Protein AF-A0A8H7FUW9-F1 (afdb_monomer)

Radius of gyration: 22.59 Å; Cα contacts (8 Å, |Δi|>4): 143; chains: 1; bounding box: 36×37×67 Å

Structure (mmCIF, N/CA/C/O backbone):
data_AF-A0A8H7FUW9-F1
#
_entry.id   AF-A0A8H7FUW9-F1
#
loop_
_atom_site.group_PDB
_atom_site.id
_atom_site.type_symbol
_atom_site.label_atom_id
_atom_site.label_alt_id
_atom_site.label_comp_id
_atom_site.label_asym_id
_atom_site.label_entity_id
_atom_site.label_seq_id
_atom_site.pdbx_PDB_ins_code
_atom_site.Cartn_x
_atom_site.Cartn_y
_atom_site.Cartn_z
_atom_site.occupancy
_atom_site.B_iso_or_equiv
_atom_site.auth_seq_id
_atom_site.auth_comp_id
_atom_site.auth_asym_id
_atom_site.auth_atom_id
_atom_site.pdbx_PDB_model_num
ATOM 1 N N . MET A 1 1 ? 0.014 -18.031 0.492 1.00 43.59 1 MET A N 1
ATOM 2 C CA . MET A 1 1 ? -0.164 -18.629 -0.855 1.00 43.59 1 MET A CA 1
ATOM 3 C C . MET A 1 1 ? 0.864 -18.004 -1.781 1.00 43.59 1 MET A C 1
ATOM 5 O O . MET A 1 1 ? 1.119 -16.823 -1.584 1.00 43.59 1 MET A O 1
ATOM 9 N N . PRO A 1 2 ? 1.478 -18.733 -2.728 1.00 44.38 2 PRO A N 1
ATOM 10 C CA . PRO A 1 2 ? 2.366 -18.089 -3.686 1.00 44.38 2 PRO A CA 1
ATOM 11 C C . PRO A 1 2 ? 1.527 -17.297 -4.697 1.00 44.38 2 PRO A C 1
ATOM 13 O O . PRO A 1 2 ? 0.452 -17.751 -5.098 1.00 44.38 2 PRO A O 1
ATOM 16 N N . LEU A 1 3 ? 1.996 -16.096 -5.029 1.00 40.53 3 LEU A N 1
ATOM 17 C CA . LEU A 1 3 ? 1.283 -15.120 -5.851 1.00 40.53 3 LEU A CA 1
ATOM 18 C C . LEU A 1 3 ? 1.562 -15.346 -7.348 1.00 40.53 3 LEU A C 1
ATOM 20 O O . LEU A 1 3 ? 2.678 -15.735 -7.697 1.00 40.53 3 LEU A O 1
ATOM 24 N N . PRO A 1 4 ? 0.561 -15.135 -8.220 1.00 47.50 4 PRO A N 1
ATOM 25 C CA . PRO A 1 4 ? 0.722 -15.219 -9.665 1.00 47.50 4 PRO A CA 1
ATOM 26 C C . PRO A 1 4 ? 1.300 -13.921 -10.238 1.00 47.50 4 PRO A C 1
ATOM 28 O O . PRO A 1 4 ? 1.021 -12.833 -9.738 1.00 47.50 4 PRO A O 1
ATOM 31 N N . GLU A 1 5 ? 2.091 -14.056 -11.298 1.00 37.72 5 GLU A N 1
ATOM 32 C CA . 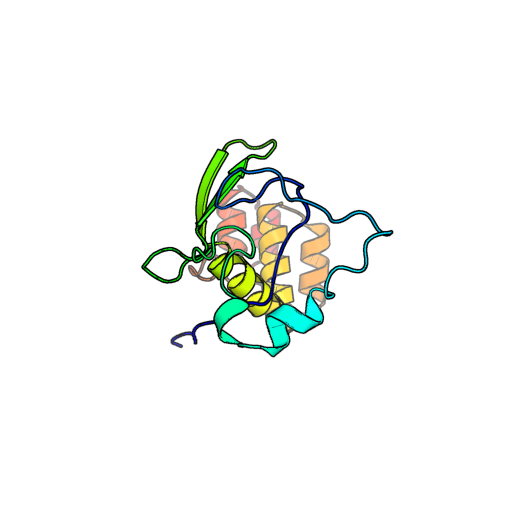GLU A 1 5 ? 2.795 -12.932 -11.914 1.00 37.72 5 GLU A CA 1
ATOM 33 C C . GLU A 1 5 ? 1.876 -12.094 -12.820 1.00 37.72 5 GLU A C 1
ATOM 35 O O . GLU A 1 5 ? 0.996 -12.656 -13.489 1.00 37.72 5 GLU A O 1
ATOM 40 N N . PRO A 1 6 ? 2.071 -10.770 -12.872 1.00 42.28 6 PRO A N 1
ATOM 41 C CA . PRO A 1 6 ? 1.102 -9.851 -13.446 1.00 42.28 6 PRO A CA 1
ATOM 42 C C . PRO A 1 6 ? 1.550 -9.328 -14.832 1.00 42.28 6 PRO A C 1
ATOM 44 O O . PRO A 1 6 ? 2.540 -9.794 -15.399 1.00 42.28 6 PRO A O 1
ATOM 47 N N . ARG A 1 7 ? 0.700 -8.516 -15.485 1.00 46.44 7 ARG A N 1
ATOM 48 C CA . ARG A 1 7 ? 0.895 -8.069 -16.879 1.00 46.44 7 ARG A CA 1
ATOM 49 C C . ARG A 1 7 ? 0.261 -6.682 -17.118 1.00 46.44 7 ARG A C 1
ATOM 51 O O . A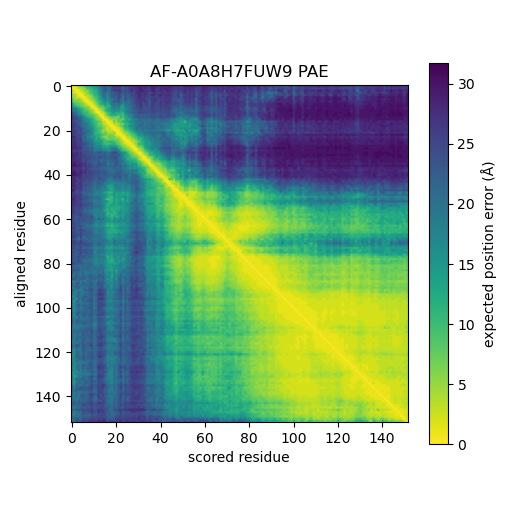RG A 1 7 ? -0.896 -6.518 -16.718 1.00 46.44 7 ARG A O 1
ATOM 58 N N . PRO A 1 8 ? 0.910 -5.720 -17.812 1.00 41.94 8 PRO A N 1
ATOM 59 C CA . PRO A 1 8 ? 0.376 -4.357 -17.923 1.00 41.94 8 PRO A CA 1
ATOM 60 C C . PRO A 1 8 ? -0.071 -3.934 -19.341 1.00 41.94 8 PRO A C 1
ATOM 62 O O . PRO A 1 8 ? 0.371 -4.503 -20.338 1.00 41.94 8 PRO A O 1
ATOM 65 N N . ASP A 1 9 ? -0.894 -2.871 -19.399 1.00 34.78 9 ASP A N 1
ATOM 66 C CA . ASP A 1 9 ? -1.235 -2.074 -20.593 1.00 34.78 9 ASP A CA 1
ATOM 67 C C . ASP A 1 9 ? -1.047 -0.551 -20.310 1.00 34.78 9 ASP A C 1
ATOM 69 O O . ASP A 1 9 ? -1.835 0.046 -19.587 1.00 34.78 9 ASP A O 1
ATOM 73 N N . ASN A 1 10 ? 0.021 0.006 -20.910 1.00 40.53 10 ASN A N 1
ATOM 74 C CA . ASN A 1 10 ? 0.304 1.308 -21.578 1.00 40.53 10 ASN A CA 1
ATOM 75 C C . ASN A 1 10 ? 0.118 2.732 -20.963 1.00 40.53 10 ASN A C 1
ATOM 77 O O . ASN A 1 10 ? -0.844 3.044 -20.276 1.00 40.53 10 ASN A O 1
ATOM 81 N N . TYR A 1 11 ? 1.060 3.627 -21.350 1.00 40.41 11 TYR A N 1
ATOM 82 C CA . TYR A 1 11 ? 1.595 4.819 -20.642 1.00 40.41 11 TYR A CA 1
ATOM 83 C C . TYR A 1 11 ? 1.623 6.183 -21.411 1.00 40.41 11 TYR A C 1
ATOM 85 O O . TYR A 1 11 ? 1.795 6.184 -22.626 1.00 40.41 11 TYR A O 1
ATOM 93 N N . SER A 1 12 ? 1.594 7.283 -20.612 1.00 41.81 12 SER A N 1
ATOM 94 C CA . SER A 1 12 ? 2.299 8.618 -20.538 1.00 41.81 12 SER A CA 1
ATOM 95 C C . SER A 1 12 ? 2.385 9.698 -21.669 1.00 41.81 12 SER A C 1
ATOM 97 O O . SER A 1 12 ? 2.367 9.392 -22.855 1.00 41.81 12 SER A O 1
ATOM 99 N N . THR A 1 13 ? 2.506 10.988 -21.254 1.00 42.06 13 THR A N 1
ATOM 100 C CA . THR A 1 13 ? 2.202 12.271 -21.963 1.00 42.06 13 THR A CA 1
ATOM 101 C C . THR A 1 13 ? 3.313 13.366 -21.989 1.00 42.06 13 THR A C 1
ATOM 103 O O . THR A 1 13 ? 2.980 14.550 -21.938 1.00 42.06 13 THR A O 1
ATOM 106 N N . GLU A 1 14 ? 4.613 13.055 -22.059 1.00 46.81 14 GLU A N 1
ATOM 107 C CA . GLU A 1 14 ? 5.669 14.088 -22.238 1.00 46.81 14 GLU A CA 1
ATOM 108 C C . GLU A 1 14 ? 6.366 13.985 -23.605 1.00 46.81 14 GLU A C 1
ATOM 110 O O . GLU A 1 14 ? 6.655 12.886 -24.070 1.00 46.81 14 GLU A O 1
ATOM 115 N N . ASP A 1 15 ? 6.624 15.138 -24.241 1.00 44.81 15 ASP A N 1
ATOM 116 C CA . ASP A 1 15 ? 7.021 15.319 -25.656 1.00 44.81 15 ASP A CA 1
ATOM 117 C C . ASP A 1 15 ? 8.468 14.901 -26.016 1.00 44.81 15 ASP A C 1
ATOM 119 O O . ASP A 1 15 ? 8.920 15.123 -27.143 1.00 44.81 15 ASP A O 1
ATOM 123 N N . ASP A 1 16 ? 9.192 14.243 -25.111 1.00 44.31 16 ASP A N 1
ATOM 124 C CA . ASP A 1 16 ? 10.518 13.672 -25.367 1.00 44.31 16 ASP A CA 1
ATOM 125 C C . ASP A 1 16 ? 10.509 12.158 -25.092 1.00 44.31 16 ASP A C 1
ATOM 127 O O . ASP A 1 16 ? 9.953 11.669 -24.108 1.00 44.31 16 ASP A O 1
ATOM 131 N N . CYS A 1 17 ? 11.114 11.369 -25.986 1.00 46.62 17 CYS A N 1
ATOM 132 C CA . CYS A 1 17 ? 11.084 9.911 -25.882 1.00 46.62 17 CYS A CA 1
ATOM 133 C C . CYS A 1 17 ? 11.943 9.423 -24.704 1.00 46.62 17 CYS A C 1
ATOM 135 O O . CYS A 1 17 ? 13.163 9.568 -24.740 1.00 46.62 17 CYS A O 1
ATOM 137 N N . ALA A 1 18 ? 11.347 8.721 -23.735 1.00 50.03 18 ALA A N 1
ATOM 138 C CA . ALA A 1 18 ? 12.033 8.181 -22.550 1.00 50.03 18 ALA A CA 1
ATOM 139 C C . ALA A 1 18 ? 13.165 7.159 -22.830 1.00 50.03 18 ALA A C 1
ATOM 141 O O . ALA A 1 18 ? 13.867 6.752 -21.911 1.00 50.03 18 ALA A O 1
ATOM 142 N N . ILE A 1 19 ? 13.347 6.721 -24.083 1.00 51.09 19 ILE A N 1
ATOM 143 C CA . ILE A 1 19 ? 14.351 5.710 -24.468 1.00 51.09 19 ILE A CA 1
ATOM 144 C C . ILE A 1 19 ? 15.520 6.330 -25.236 1.00 51.09 19 ILE A C 1
ATOM 146 O O . ILE A 1 19 ? 16.666 5.931 -25.045 1.00 51.09 19 ILE A O 1
ATOM 150 N N . CYS A 1 20 ? 15.252 7.275 -26.143 1.00 49.97 20 CYS A N 1
ATOM 15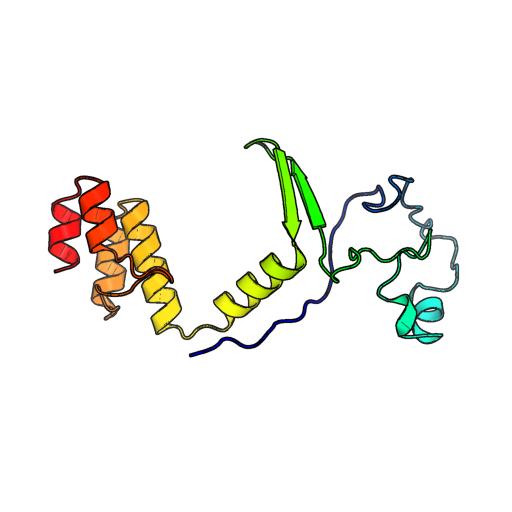1 C CA . CYS A 1 20 ? 16.293 7.884 -26.977 1.00 49.97 20 CYS A CA 1
ATOM 152 C C . CYS A 1 20 ? 16.512 9.377 -26.721 1.00 49.97 20 CYS A C 1
ATOM 154 O O . CYS A 1 20 ? 17.414 9.939 -27.335 1.00 49.97 20 CYS A O 1
ATOM 156 N N . PHE A 1 21 ? 15.727 9.997 -25.831 1.00 51.38 21 PHE A N 1
ATOM 157 C CA . PHE A 1 21 ? 15.772 11.427 -25.488 1.00 51.38 21 PHE A CA 1
ATOM 158 C C . PHE A 1 21 ? 15.737 12.361 -26.705 1.00 51.38 21 PHE A C 1
ATOM 160 O O . PHE A 1 21 ? 16.188 13.503 -26.648 1.00 51.38 21 PHE A O 1
ATOM 167 N N . ASP A 1 22 ? 15.221 11.851 -27.821 1.00 48.66 22 ASP A N 1
ATOM 168 C CA . ASP A 1 22 ? 15.017 12.609 -29.043 1.00 48.66 22 ASP A CA 1
ATOM 169 C C . ASP A 1 22 ? 13.578 13.128 -29.043 1.00 48.66 22 ASP A C 1
ATOM 171 O O . ASP A 1 22 ? 12.681 12.479 -28.483 1.00 48.66 22 ASP A O 1
ATOM 175 N N . LYS A 1 23 ? 13.365 14.290 -29.668 1.00 43.25 23 LYS A N 1
ATOM 176 C CA . LYS A 1 23 ? 12.059 14.960 -29.665 1.00 43.25 23 LYS A CA 1
ATOM 177 C C . LYS A 1 23 ? 11.004 14.038 -30.260 1.00 43.25 23 LYS A C 1
ATOM 179 O O . LYS A 1 23 ? 11.167 13.576 -31.394 1.00 43.25 23 LYS A O 1
ATOM 184 N N . LEU A 1 24 ? 9.911 13.793 -29.536 1.00 42.84 24 LEU A N 1
ATOM 185 C CA . LEU A 1 24 ? 8.781 13.070 -30.104 1.00 42.84 24 LEU A CA 1
ATOM 186 C C . LEU A 1 24 ? 8.224 13.919 -31.242 1.00 42.84 24 LEU A C 1
ATOM 188 O O . LEU A 1 24 ? 7.720 15.025 -31.050 1.00 42.84 24 LEU A O 1
ATOM 192 N N . PHE A 1 25 ? 8.356 13.418 -32.466 1.00 39.88 25 PHE A N 1
ATOM 193 C CA . PHE A 1 25 ? 7.737 14.065 -33.606 1.00 39.88 25 PHE A CA 1
ATOM 194 C C . PHE A 1 25 ? 6.232 13.819 -33.509 1.00 39.88 25 PHE A C 1
ATOM 196 O O . PHE A 1 25 ? 5.753 12.756 -33.897 1.00 39.88 25 PHE A O 1
ATOM 203 N N . ILE A 1 26 ? 5.493 14.783 -32.960 1.00 45.19 26 ILE A N 1
ATOM 204 C CA . ILE A 1 26 ? 4.031 14.795 -33.018 1.00 45.19 26 ILE A CA 1
ATOM 205 C C . ILE A 1 26 ? 3.670 15.188 -34.455 1.00 45.19 26 ILE A C 1
ATOM 207 O O . ILE A 1 26 ? 3.918 16.336 -34.842 1.00 45.19 26 ILE A O 1
ATOM 211 N N . PRO A 1 27 ? 3.149 14.273 -35.293 1.00 38.28 27 PRO A N 1
ATOM 212 C CA . PRO A 1 27 ? 2.772 14.638 -36.648 1.00 38.28 27 PRO A CA 1
ATOM 213 C C . PRO A 1 27 ? 1.682 15.713 -36.592 1.00 38.28 27 PRO A C 1
ATOM 215 O O . PRO A 1 27 ? 0.698 15.594 -35.861 1.00 38.28 27 PRO A O 1
ATOM 218 N N . SER A 1 28 ? 1.876 16.789 -37.356 1.00 40.00 28 SER A N 1
ATOM 219 C CA . SER A 1 28 ? 0.871 17.837 -37.512 1.00 40.00 28 SER A CA 1
ATOM 220 C C . SER A 1 28 ? -0.429 17.229 -38.028 1.00 40.00 28 SER A C 1
ATOM 222 O O . SER A 1 28 ? -0.400 16.430 -38.961 1.00 40.00 28 SER A O 1
ATOM 224 N N . THR A 1 29 ? -1.562 17.671 -37.482 1.00 49.44 29 THR A N 1
ATOM 225 C CA . THR A 1 29 ? -2.930 17.194 -37.772 1.00 49.44 29 THR A CA 1
ATOM 226 C C . THR A 1 29 ? -3.377 17.306 -39.239 1.00 49.44 29 THR A C 1
ATOM 228 O O . THR A 1 29 ? -4.523 16.999 -39.555 1.00 49.44 29 THR A O 1
ATOM 231 N N . THR A 1 30 ? -2.504 17.769 -40.134 1.00 48.09 30 THR A N 1
ATOM 232 C CA . THR A 1 30 ? -2.768 18.013 -41.554 1.00 48.09 30 THR A CA 1
ATOM 233 C C . THR A 1 30 ? -2.053 17.055 -42.502 1.00 48.09 30 THR A C 1
ATOM 235 O O . THR A 1 30 ? -2.408 17.036 -43.676 1.00 48.09 30 THR A O 1
ATOM 238 N N . ASP A 1 31 ? -1.077 16.275 -42.031 1.00 44.31 31 ASP A N 1
ATOM 239 C CA . ASP A 1 31 ? -0.467 15.209 -42.829 1.00 44.31 31 ASP A CA 1
ATOM 240 C C . ASP A 1 31 ? -1.035 13.877 -42.351 1.00 44.31 31 ASP A C 1
ATOM 242 O O . ASP A 1 31 ? -0.627 13.333 -41.323 1.00 44.31 31 ASP A O 1
ATOM 246 N N . GLU A 1 32 ? -1.997 13.353 -43.110 1.00 47.88 32 GLU A N 1
ATOM 247 C CA . GLU A 1 32 ? -2.437 11.961 -43.028 1.00 47.88 32 GLU A CA 1
ATOM 248 C C . GLU A 1 32 ? -1.286 11.051 -43.499 1.00 47.88 32 GLU A C 1
ATOM 250 O O . GLU A 1 32 ? -1.323 10.429 -44.559 1.00 47.88 32 GLU A O 1
ATOM 255 N N . GLY A 1 33 ? -0.207 10.996 -42.713 1.00 47.03 33 GLY A N 1
ATOM 256 C CA . GLY A 1 33 ? 0.667 9.834 -42.694 1.00 47.03 33 GLY A CA 1
ATOM 257 C C . GLY A 1 33 ? -0.160 8.615 -42.282 1.00 47.03 33 GLY A C 1
ATOM 258 O O . GLY A 1 33 ? -1.192 8.792 -41.625 1.00 47.03 33 GLY A O 1
ATOM 259 N N . PRO A 1 34 ? 0.247 7.391 -42.669 1.00 40.56 34 PRO A N 1
ATOM 260 C CA . PRO A 1 34 ? -0.500 6.189 -42.326 1.00 40.56 34 PRO A CA 1
ATOM 261 C C . PRO A 1 34 ? -0.762 6.233 -40.826 1.00 40.56 34 PRO A C 1
ATOM 263 O O . PRO A 1 34 ? 0.181 6.287 -40.032 1.00 40.56 34 PRO A O 1
ATOM 266 N N . SER A 1 35 ? -2.043 6.332 -40.456 1.00 45.91 35 SER A N 1
ATOM 267 C CA . SER A 1 35 ? -2.472 6.391 -39.062 1.00 45.91 35 SER A CA 1
ATOM 268 C C . SER A 1 35 ? -1.716 5.316 -38.291 1.00 45.91 35 SER A C 1
ATOM 270 O O . SER A 1 35 ? -1.494 4.240 -38.843 1.00 45.91 35 SER A O 1
ATOM 272 N N . PHE A 1 36 ? -1.329 5.582 -37.045 1.00 48.69 36 PHE A N 1
ATOM 273 C CA . PHE A 1 36 ? -0.655 4.628 -36.150 1.00 48.69 36 PHE A CA 1
ATOM 274 C C . PHE A 1 36 ? -1.221 3.182 -36.258 1.00 48.69 36 PHE A C 1
ATOM 276 O O . PHE A 1 36 ? -0.477 2.202 -36.234 1.00 48.69 36 PHE A O 1
ATOM 283 N N . ASP A 1 37 ? -2.524 3.070 -36.542 1.00 48.59 37 ASP A N 1
ATOM 284 C CA . ASP A 1 37 ? -3.274 1.876 -36.956 1.00 48.59 37 ASP A CA 1
ATOM 285 C C . ASP A 1 37 ? -2.674 1.002 -38.091 1.00 48.59 37 ASP A C 1
ATOM 287 O O . ASP A 1 37 ? -2.822 -0.220 -38.049 1.00 48.59 37 ASP A O 1
ATOM 291 N N . GLU A 1 38 ? -2.023 1.554 -39.120 1.00 48.31 38 GLU A N 1
ATOM 292 C CA . GLU A 1 38 ? -1.474 0.786 -40.255 1.00 48.31 38 GLU A CA 1
ATOM 293 C C . GLU A 1 38 ? -0.114 0.145 -39.940 1.00 48.31 38 GLU A C 1
ATOM 295 O O . GLU A 1 38 ? 0.168 -0.966 -40.398 1.00 48.31 38 GLU A O 1
ATOM 300 N N . TYR A 1 39 ? 0.707 0.790 -39.107 1.00 48.53 39 TYR A N 1
ATOM 301 C CA . TYR A 1 39 ? 2.010 0.261 -38.687 1.00 48.53 39 TYR A CA 1
ATOM 302 C C . TYR A 1 39 ? 1.880 -0.871 -37.655 1.00 48.53 39 TYR A C 1
ATOM 304 O O . TYR A 1 39 ? 2.649 -1.838 -37.700 1.00 48.53 39 TYR A O 1
ATOM 312 N N . ASP A 1 40 ? 0.876 -0.798 -36.777 1.00 47.91 40 ASP A N 1
ATOM 313 C CA . ASP A 1 40 ? 0.620 -1.801 -35.735 1.00 47.91 40 ASP A CA 1
ATOM 314 C C . ASP A 1 40 ? -0.132 -3.043 -36.235 1.00 47.91 40 ASP A C 1
ATOM 316 O O . ASP A 1 40 ? 0.047 -4.141 -35.698 1.00 47.91 40 ASP A O 1
ATOM 320 N N . ARG A 1 41 ? -0.944 -2.919 -37.296 1.00 48.66 41 ARG A N 1
ATOM 321 C CA . ARG A 1 41 ? -1.625 -4.073 -37.918 1.00 48.66 41 ARG A CA 1
ATOM 322 C C . ARG A 1 41 ? -0.672 -4.992 -38.686 1.00 48.66 41 ARG A C 1
ATOM 324 O O . ARG A 1 41 ? -1.009 -6.153 -38.908 1.00 48.66 41 ARG A O 1
ATOM 331 N N . ALA A 1 42 ? 0.508 -4.500 -39.071 1.00 50.53 42 ALA A N 1
ATOM 332 C CA . ALA A 1 42 ? 1.475 -5.245 -39.874 1.00 50.53 42 ALA A CA 1
ATOM 333 C C . ALA A 1 42 ? 2.302 -6.269 -39.070 1.00 50.53 42 ALA A C 1
ATOM 335 O O . ALA A 1 42 ? 2.775 -7.246 -39.651 1.00 50.53 42 ALA A O 1
ATOM 336 N N . SER A 1 43 ? 2.482 -6.085 -37.753 1.00 51.25 43 SER A N 1
ATOM 337 C CA . SER A 1 43 ? 3.072 -7.111 -36.881 1.00 51.25 43 SER A CA 1
ATOM 338 C C . SER A 1 43 ? 2.837 -6.809 -35.391 1.00 51.25 43 SER A C 1
ATOM 340 O O . SER A 1 43 ? 3.393 -5.829 -34.887 1.00 51.25 43 SER A O 1
ATOM 342 N N . PRO A 1 44 ? 2.136 -7.677 -34.633 1.00 53.94 44 PRO A N 1
ATOM 343 C CA . PRO A 1 44 ? 1.954 -7.539 -33.180 1.00 53.94 44 PRO A CA 1
ATOM 344 C C . PRO A 1 44 ? 3.264 -7.372 -32.392 1.00 53.94 44 PRO A C 1
ATOM 346 O O . PRO A 1 44 ? 3.267 -6.810 -31.302 1.00 53.94 44 PRO A O 1
ATOM 349 N N . SER A 1 45 ? 4.392 -7.820 -32.958 1.00 55.00 45 SER A N 1
ATOM 350 C CA . SER A 1 45 ? 5.737 -7.705 -32.380 1.00 55.00 45 SER A CA 1
ATOM 351 C C . SER A 1 45 ? 6.308 -6.280 -32.331 1.00 55.00 45 SER A C 1
ATOM 353 O O . SER A 1 45 ? 7.414 -6.097 -31.823 1.00 55.00 45 SER A O 1
ATOM 355 N N . ASN A 1 46 ? 5.641 -5.299 -32.948 1.00 53.41 46 ASN A N 1
ATOM 356 C CA . ASN A 1 46 ? 6.098 -3.906 -32.976 1.00 53.41 46 ASN A CA 1
ATOM 357 C C . ASN A 1 46 ? 5.500 -3.054 -31.850 1.00 53.41 46 ASN A C 1
ATOM 359 O O . ASN A 1 46 ? 6.095 -2.036 -31.518 1.00 53.41 46 ASN A O 1
ATOM 363 N N . ARG A 1 47 ? 4.410 -3.508 -31.211 1.00 55.94 47 ARG A N 1
ATOM 364 C CA . ARG A 1 47 ? 3.741 -2.789 -30.111 1.00 55.94 47 ARG A CA 1
ATOM 365 C C . ARG A 1 47 ? 4.641 -2.553 -28.899 1.00 55.94 47 ARG A C 1
ATOM 367 O O . ARG A 1 47 ? 4.465 -1.586 -28.177 1.00 55.94 47 ARG A O 1
ATOM 374 N N . SER A 1 48 ? 5.611 -3.440 -28.679 1.00 60.91 48 SER A N 1
ATOM 375 C CA . SER A 1 48 ? 6.554 -3.381 -27.558 1.00 60.91 48 SER A CA 1
ATOM 376 C C . SER A 1 48 ? 7.892 -2.738 -27.934 1.00 60.91 48 SER A C 1
ATOM 378 O O . SER A 1 48 ? 8.899 -2.998 -27.281 1.00 60.91 48 SER A O 1
ATOM 380 N N . LYS A 1 49 ? 7.962 -1.995 -29.043 1.00 64.12 49 LYS A N 1
ATOM 381 C CA . LYS A 1 49 ? 9.195 -1.362 -29.520 1.00 64.12 49 LYS A CA 1
ATOM 382 C C . LYS A 1 49 ? 8.969 0.126 -29.691 1.00 64.12 49 LYS A C 1
ATOM 384 O O . LYS A 1 49 ? 7.923 0.547 -30.169 1.00 64.12 49 LYS A O 1
ATOM 389 N N . CYS A 1 50 ? 9.990 0.911 -29.373 1.00 64.69 50 CYS A N 1
ATOM 390 C CA . CYS A 1 50 ? 9.985 2.335 -29.662 1.00 64.69 50 CYS A CA 1
ATOM 391 C C . CYS A 1 50 ? 9.691 2.568 -31.159 1.00 64.69 50 CYS A C 1
ATOM 393 O O . CYS A 1 50 ? 10.412 2.019 -32.001 1.00 64.69 50 CYS A O 1
ATOM 395 N N . PRO A 1 51 ? 8.688 3.387 -31.527 1.00 63.22 51 PRO A N 1
ATOM 396 C CA . PRO A 1 51 ? 8.340 3.621 -32.930 1.00 63.22 51 PRO A CA 1
ATOM 397 C C . PRO A 1 51 ? 9.455 4.334 -33.714 1.00 63.22 51 PRO A C 1
ATOM 399 O O . PRO A 1 51 ? 9.489 4.247 -34.940 1.00 63.22 51 PRO A O 1
ATOM 402 N N . LEU A 1 52 ? 10.396 4.985 -33.019 1.00 59.81 52 LEU A N 1
ATOM 403 C CA . LEU A 1 52 ? 11.509 5.723 -33.619 1.00 59.81 52 LEU A CA 1
ATOM 404 C C . LEU A 1 52 ? 12.766 4.855 -33.774 1.00 59.81 52 LEU A C 1
ATOM 406 O O . LEU A 1 52 ? 13.241 4.635 -34.887 1.00 59.81 52 LEU A O 1
ATOM 410 N N . CYS A 1 53 ? 13.305 4.322 -32.673 1.00 65.50 53 CYS A N 1
ATOM 411 C CA . CYS A 1 53 ? 14.574 3.582 -32.690 1.00 65.50 53 CYS A CA 1
ATOM 412 C C . CYS A 1 53 ? 14.411 2.055 -32.716 1.00 65.50 53 CYS A C 1
ATOM 414 O O . CYS A 1 53 ? 15.399 1.333 -32.845 1.00 65.50 53 CYS A O 1
ATOM 416 N N . ARG A 1 54 ? 13.178 1.545 -32.594 1.00 66.62 54 ARG A N 1
ATOM 417 C CA . ARG A 1 54 ? 12.834 0.111 -32.518 1.00 66.62 54 ARG A CA 1
ATOM 418 C C . ARG A 1 54 ? 13.445 -0.652 -31.340 1.00 66.62 54 ARG A C 1
ATOM 420 O O . ARG A 1 54 ? 13.302 -1.876 -31.288 1.00 66.62 54 ARG A O 1
ATOM 427 N N . ALA A 1 55 ? 14.094 0.041 -30.406 1.00 67.19 55 ALA A N 1
ATOM 428 C CA . ALA A 1 55 ? 14.577 -0.550 -29.168 1.00 67.19 55 ALA A CA 1
ATOM 429 C C . ALA A 1 55 ? 13.404 -0.982 -28.280 1.00 67.19 55 ALA A C 1
ATOM 431 O O . ALA A 1 55 ? 12.304 -0.428 -28.362 1.00 67.19 55 ALA A O 1
ATOM 432 N N . SER A 1 56 ? 13.658 -1.985 -27.446 1.00 72.06 56 SER A N 1
ATOM 433 C CA . SER A 1 56 ? 12.737 -2.378 -26.385 1.00 72.06 56 SER A CA 1
ATOM 434 C C . SER A 1 56 ? 12.729 -1.291 -25.299 1.00 72.06 56 SER A C 1
ATOM 436 O O . SER A 1 56 ? 13.813 -0.839 -24.932 1.00 72.06 56 SER A O 1
ATOM 438 N N . PRO A 1 57 ? 11.556 -0.878 -24.782 1.00 72.94 57 PRO A N 1
ATOM 439 C CA . PRO A 1 57 ? 11.464 -0.086 -23.554 1.00 72.94 57 PRO A CA 1
ATOM 440 C C . PRO A 1 57 ? 11.863 -0.905 -22.320 1.00 72.94 57 PRO A C 1
ATOM 442 O O . PRO A 1 57 ? 12.149 -0.340 -21.274 1.00 72.94 57 PRO A O 1
ATOM 445 N N . LEU A 1 58 ? 11.857 -2.233 -22.450 1.00 77.75 58 LEU A N 1
ATOM 446 C CA . LEU A 1 58 ? 12.212 -3.161 -21.391 1.00 77.75 58 LEU A CA 1
ATOM 447 C C . LEU A 1 58 ? 13.709 -3.436 -21.406 1.00 77.75 58 LEU A C 1
ATOM 449 O O . LEU A 1 58 ? 14.310 -3.587 -22.478 1.00 77.75 58 LEU A O 1
ATOM 453 N N . ASP A 1 59 ? 14.270 -3.570 -20.215 1.00 76.00 59 ASP A N 1
ATOM 454 C CA . ASP A 1 59 ? 15.632 -4.033 -20.015 1.00 76.00 59 ASP A CA 1
ATOM 455 C C . ASP A 1 59 ? 15.789 -5.524 -20.429 1.00 76.00 59 ASP A C 1
ATOM 457 O O . ASP A 1 59 ? 14.817 -6.193 -20.800 1.00 76.00 59 ASP A O 1
ATOM 461 N N . PRO A 1 60 ? 17.007 -6.097 -20.387 1.00 75.38 60 PRO A N 1
ATOM 462 C CA . PRO A 1 60 ? 17.226 -7.505 -20.726 1.00 75.38 60 PRO A CA 1
ATOM 463 C C . PRO A 1 60 ? 16.480 -8.517 -19.843 1.00 75.38 60 PRO A C 1
ATOM 465 O O . PRO A 1 60 ? 16.334 -9.668 -20.257 1.00 75.38 60 PRO A O 1
ATOM 468 N N . SER A 1 61 ? 16.048 -8.124 -18.641 1.00 73.94 61 SER A N 1
ATOM 469 C CA . SER A 1 61 ? 15.225 -8.953 -17.754 1.00 73.94 61 SER A CA 1
ATOM 470 C C . SER A 1 61 ? 13.727 -8.860 -18.069 1.00 73.94 61 SER A C 1
ATOM 472 O O . SER A 1 61 ? 12.967 -9.728 -17.649 1.00 73.94 61 SER A O 1
ATOM 474 N N . GLY A 1 62 ? 13.322 -7.872 -18.873 1.00 74.88 62 GLY A N 1
ATOM 475 C CA . GLY A 1 62 ? 11.930 -7.594 -19.211 1.00 74.88 62 GLY A CA 1
ATOM 476 C C . GLY A 1 62 ? 11.283 -6.513 -18.341 1.00 74.88 62 GLY A C 1
ATOM 477 O O . GLY A 1 62 ? 10.083 -6.301 -18.478 1.00 74.88 62 GLY A O 1
ATOM 478 N N . ALA A 1 63 ? 12.048 -5.827 -17.491 1.00 76.19 63 ALA A N 1
ATOM 479 C CA . ALA A 1 63 ? 11.565 -4.794 -16.578 1.00 76.19 63 ALA A CA 1
ATOM 480 C C . ALA A 1 63 ? 11.488 -3.417 -17.256 1.00 76.19 63 ALA A C 1
ATOM 482 O O . ALA A 1 63 ? 12.348 -3.067 -18.074 1.00 76.19 63 ALA A O 1
ATOM 483 N N . LEU A 1 64 ? 10.483 -2.612 -16.893 1.00 85.88 64 LEU A N 1
ATOM 484 C CA . LEU A 1 64 ? 10.341 -1.231 -17.360 1.00 85.88 64 LEU A CA 1
ATOM 485 C C . LEU A 1 64 ? 10.979 -0.288 -16.343 1.00 85.88 64 LEU A C 1
ATOM 487 O O . LEU A 1 64 ? 10.304 0.295 -15.497 1.00 85.88 64 LEU A O 1
ATOM 491 N N . ILE A 1 65 ? 12.300 -0.157 -16.426 1.00 82.38 65 ILE A N 1
ATOM 492 C CA . ILE A 1 65 ? 13.060 0.660 -15.486 1.00 82.38 65 ILE A CA 1
ATOM 493 C C . ILE A 1 65 ? 12.939 2.140 -15.846 1.00 82.38 65 ILE A C 1
ATOM 495 O O . ILE A 1 65 ? 13.328 2.556 -16.938 1.00 82.38 65 ILE A O 1
ATOM 499 N N . VAL A 1 66 ? 12.435 2.933 -14.905 1.00 82.88 66 VAL A N 1
ATOM 500 C CA . VAL A 1 66 ? 12.305 4.384 -15.014 1.00 82.88 66 VAL A CA 1
ATOM 501 C C . VAL A 1 66 ? 13.012 5.084 -13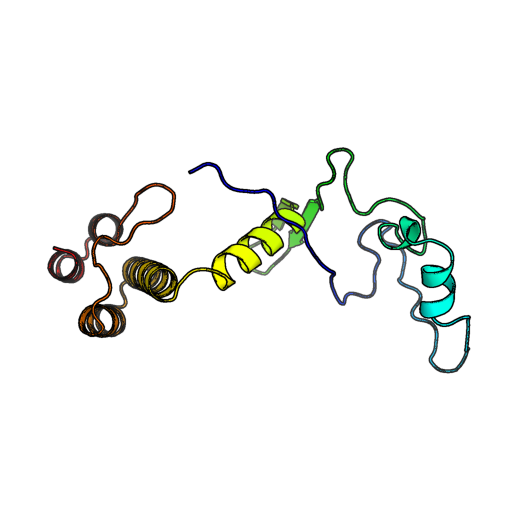.862 1.00 82.88 66 VAL A C 1
ATOM 503 O O . VAL A 1 66 ? 13.117 4.566 -12.747 1.00 82.88 66 VAL A O 1
ATOM 506 N N . ASP A 1 67 ? 13.441 6.307 -14.141 1.00 82.38 67 ASP A N 1
ATOM 507 C CA . ASP A 1 67 ? 13.901 7.242 -13.131 1.00 82.38 67 ASP A CA 1
ATOM 508 C C . ASP A 1 67 ? 12.840 8.333 -12.954 1.00 82.38 67 ASP A C 1
ATOM 510 O O . ASP A 1 67 ? 12.426 8.982 -13.916 1.00 82.38 67 ASP A O 1
ATOM 514 N N . VAL A 1 68 ? 12.389 8.534 -11.719 1.00 81.50 68 VAL A N 1
ATOM 515 C CA . VAL A 1 68 ? 11.354 9.506 -11.356 1.00 81.50 68 VAL A CA 1
ATOM 516 C C . VAL A 1 68 ? 12.003 10.681 -10.639 1.00 81.50 68 VAL A C 1
ATOM 518 O O . VAL A 1 68 ? 12.731 10.508 -9.663 1.00 81.50 68 VAL A O 1
ATOM 521 N N . THR A 1 69 ? 11.714 11.895 -11.101 1.00 84.12 69 THR A N 1
ATOM 522 C CA . THR A 1 69 ? 12.083 13.132 -10.402 1.00 84.12 69 THR A CA 1
ATOM 523 C C . THR A 1 69 ? 10.811 13.886 -10.043 1.00 84.12 69 THR A C 1
ATOM 525 O O . THR A 1 69 ? 10.041 14.248 -10.927 1.00 84.12 69 THR A O 1
ATOM 528 N N . ASN A 1 70 ? 10.578 14.115 -8.753 1.00 84.19 70 ASN A N 1
ATOM 529 C CA . ASN A 1 70 ? 9.427 14.867 -8.249 1.00 84.19 70 ASN A CA 1
ATOM 530 C C . ASN A 1 70 ? 9.866 15.896 -7.188 1.00 84.19 70 ASN A C 1
ATOM 532 O O . ASN A 1 70 ? 11.058 16.060 -6.923 1.00 84.19 70 ASN A O 1
ATOM 536 N N . GLU A 1 71 ? 8.913 16.600 -6.567 1.00 87.19 71 GLU A N 1
ATOM 537 C CA . GLU A 1 71 ? 9.206 17.578 -5.502 1.00 87.19 71 GLU A CA 1
ATOM 538 C C . GLU A 1 71 ? 9.923 16.953 -4.285 1.00 87.19 71 GLU A C 1
ATOM 540 O O . GLU A 1 71 ? 10.615 17.653 -3.547 1.00 87.19 71 GLU A O 1
ATOM 545 N N . GLY A 1 72 ? 9.800 15.634 -4.099 1.00 80.12 72 GLY A N 1
ATOM 546 C CA . GLY A 1 72 ? 10.478 14.845 -3.068 1.00 80.12 72 GLY A CA 1
ATOM 547 C C . GLY A 1 72 ? 11.891 14.376 -3.439 1.00 80.12 72 GLY A C 1
ATOM 548 O O . GLY A 1 72 ? 12.565 13.784 -2.597 1.00 80.12 72 GLY A O 1
ATOM 549 N N . GLY A 1 73 ? 12.365 14.650 -4.659 1.00 84.75 73 GLY A N 1
ATOM 550 C CA . GLY A 1 73 ? 13.716 14.328 -5.120 1.00 84.75 73 GLY A CA 1
ATOM 551 C C . GLY A 1 73 ? 13.765 13.308 -6.260 1.00 84.75 73 GLY A C 1
ATOM 552 O O . GLY A 1 73 ? 12.815 13.142 -7.022 1.00 84.75 73 GLY A O 1
ATOM 553 N N . PHE A 1 74 ? 14.922 12.659 -6.401 1.00 83.50 74 PHE A N 1
ATOM 554 C CA . PHE A 1 74 ? 15.196 11.660 -7.436 1.00 83.50 74 PHE A CA 1
ATOM 555 C C . PHE A 1 74 ? 15.040 10.246 -6.876 1.00 83.50 74 PHE A C 1
ATOM 557 O O . PHE A 1 74 ? 15.644 9.915 -5.854 1.00 83.50 74 PHE A O 1
ATOM 564 N N . SER A 1 75 ? 14.286 9.407 -7.580 1.00 79.31 75 SER A N 1
ATOM 565 C CA . SER A 1 75 ? 14.145 7.977 -7.313 1.00 79.31 75 SER A CA 1
ATOM 566 C C . SER A 1 75 ? 14.401 7.209 -8.604 1.00 79.31 75 SER A C 1
ATOM 568 O O . SER A 1 75 ? 13.599 7.277 -9.531 1.00 79.31 75 SER A O 1
ATOM 570 N N . GLY A 1 76 ? 15.538 6.523 -8.681 1.00 84.19 76 GLY A N 1
ATOM 571 C CA . GLY A 1 76 ? 15.953 5.797 -9.879 1.00 84.19 76 GLY A CA 1
ATOM 572 C C . GLY A 1 76 ? 15.793 4.288 -9.767 1.00 84.19 76 GLY A C 1
ATOM 573 O O . GLY A 1 76 ? 15.716 3.747 -8.661 1.00 84.19 76 GLY A O 1
ATOM 574 N N . GLY A 1 77 ? 15.802 3.609 -10.912 1.00 81.31 77 GLY A N 1
ATOM 575 C CA . GLY A 1 77 ? 15.764 2.145 -10.961 1.00 81.31 77 GLY A CA 1
ATOM 576 C C . GLY A 1 77 ? 14.399 1.535 -10.626 1.00 81.31 77 GLY A C 1
ATOM 577 O O . GLY A 1 77 ? 14.343 0.388 -10.186 1.00 81.31 77 GLY A O 1
ATOM 578 N N . ILE A 1 78 ? 13.314 2.295 -10.786 1.00 83.62 78 ILE A N 1
ATOM 579 C CA . ILE A 1 78 ? 11.959 1.841 -10.463 1.00 83.62 78 ILE A CA 1
ATOM 580 C C . ILE A 1 78 ? 11.439 1.002 -11.621 1.00 83.62 78 ILE A C 1
ATOM 582 O O . ILE A 1 78 ? 11.376 1.491 -12.744 1.00 83.62 78 ILE A O 1
ATOM 586 N N . ASP A 1 79 ? 11.023 -0.233 -11.356 1.00 84.88 79 ASP A N 1
ATOM 587 C CA . ASP A 1 79 ? 10.276 -1.009 -12.344 1.00 84.88 79 ASP A CA 1
ATOM 588 C C . ASP A 1 79 ? 8.811 -0.573 -12.345 1.00 84.88 79 ASP A C 1
ATOM 590 O O . ASP A 1 79 ? 8.012 -0.980 -11.500 1.00 84.88 79 ASP A O 1
ATOM 594 N N . LEU A 1 80 ? 8.459 0.283 -13.297 1.00 85.69 80 LEU A N 1
ATOM 595 C CA . LEU A 1 80 ? 7.117 0.837 -13.406 1.00 85.69 80 LEU A CA 1
ATOM 596 C C . LEU A 1 80 ? 6.094 -0.235 -13.815 1.00 85.69 80 LEU A C 1
ATOM 598 O O . LEU A 1 80 ? 4.923 -0.143 -13.451 1.00 85.69 80 LEU A O 1
ATOM 602 N N . GLY A 1 81 ? 6.544 -1.288 -14.512 1.00 84.31 81 GLY A N 1
ATOM 603 C CA . GLY A 1 81 ? 5.721 -2.460 -14.804 1.00 84.31 81 GLY A CA 1
ATOM 604 C C . GLY A 1 81 ? 5.215 -3.103 -13.516 1.00 84.31 81 GLY A C 1
ATOM 605 O O . GLY A 1 81 ? 4.009 -3.248 -13.345 1.00 84.31 81 GLY A O 1
ATOM 606 N N . ALA A 1 82 ? 6.120 -3.371 -12.574 1.00 83.38 82 ALA A N 1
ATOM 607 C CA . ALA A 1 82 ? 5.773 -3.939 -11.273 1.00 83.38 82 ALA A CA 1
ATOM 608 C C . ALA A 1 82 ? 4.830 -3.035 -10.455 1.00 83.38 82 ALA A C 1
ATOM 610 O O . ALA A 1 82 ? 3.941 -3.538 -9.767 1.00 83.38 82 ALA A O 1
ATOM 611 N N . VAL A 1 83 ? 4.982 -1.708 -10.551 1.00 86.12 83 VAL A N 1
ATOM 612 C CA .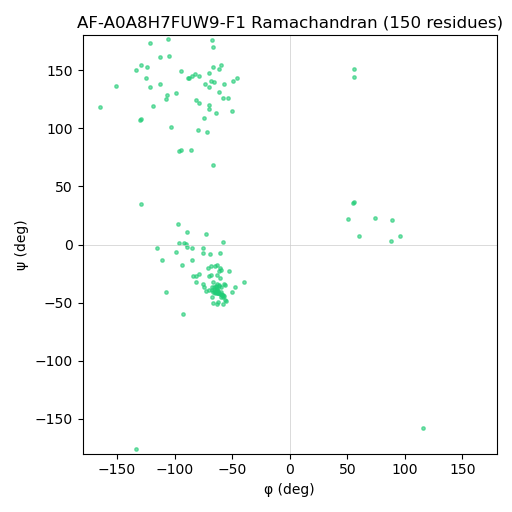 VAL A 1 83 ? 4.094 -0.749 -9.867 1.00 86.12 83 VAL A CA 1
ATOM 613 C C . VAL A 1 83 ? 2.656 -0.869 -10.371 1.00 86.12 83 VAL A C 1
ATOM 615 O O . VAL A 1 83 ? 1.740 -1.060 -9.579 1.00 86.12 83 VAL A O 1
ATOM 618 N N . PHE A 1 84 ? 2.442 -0.825 -11.685 1.00 85.94 84 PHE A N 1
ATOM 619 C CA . PHE A 1 84 ? 1.097 -0.944 -12.270 1.00 85.94 84 PHE A CA 1
ATOM 620 C C . PHE A 1 84 ? 0.419 -2.266 -11.962 1.00 85.94 84 PHE A C 1
ATOM 622 O O . PHE A 1 84 ? -0.801 -2.375 -11.842 1.00 85.94 84 PHE A O 1
ATOM 629 N N . GLU A 1 85 ? 1.223 -3.304 -11.894 1.00 82.56 85 GLU A N 1
ATOM 630 C CA . GLU A 1 85 ? 0.759 -4.625 -11.562 1.00 82.56 85 GLU A CA 1
ATOM 631 C C . GLU A 1 85 ? 0.328 -4.742 -10.100 1.00 82.56 85 GLU A C 1
ATOM 633 O O . GLU A 1 85 ? -0.691 -5.375 -9.816 1.00 82.56 85 GLU A O 1
ATOM 638 N N . GLN A 1 86 ? 1.063 -4.094 -9.195 1.00 81.75 86 GLN A N 1
ATOM 639 C CA . GLN A 1 86 ? 0.660 -3.942 -7.806 1.00 81.75 86 GLN A CA 1
ATOM 640 C C . GLN A 1 86 ? -0.646 -3.146 -7.697 1.00 81.75 86 GLN A C 1
ATOM 642 O O . GLN A 1 86 ? -1.575 -3.629 -7.059 1.00 81.75 86 GLN A O 1
ATOM 647 N N . GLU A 1 87 ? -0.756 -1.986 -8.350 1.00 82.75 87 GLU A N 1
ATOM 648 C CA . GLU A 1 87 ? -1.974 -1.159 -8.318 1.00 82.75 87 GLU A CA 1
ATOM 649 C C . GLU A 1 87 ? -3.202 -1.948 -8.789 1.00 82.75 87 GLU A C 1
ATOM 651 O O . GLU A 1 87 ? -4.221 -2.003 -8.102 1.00 82.75 87 GLU A O 1
ATOM 656 N N . ARG A 1 88 ? -3.082 -2.657 -9.919 1.00 85.62 88 ARG A N 1
ATOM 657 C CA . ARG A 1 88 ? -4.148 -3.534 -10.423 1.00 85.62 88 ARG A CA 1
ATOM 658 C C . ARG A 1 88 ? -4.524 -4.613 -9.408 1.0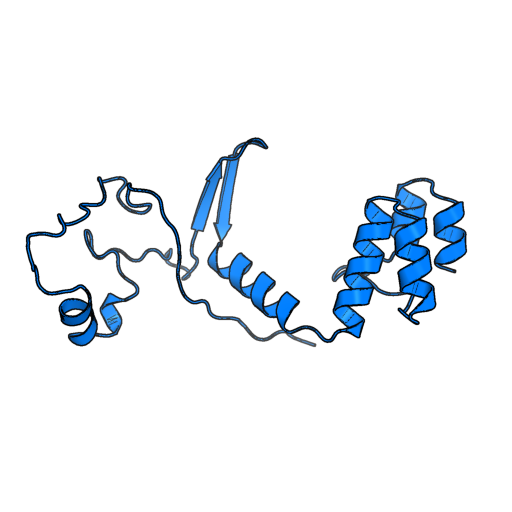0 85.62 88 ARG A C 1
ATOM 660 O O . ARG A 1 88 ? -5.702 -4.902 -9.222 1.00 85.62 88 ARG A O 1
ATOM 667 N N . TRP A 1 89 ? -3.530 -5.230 -8.769 1.00 85.06 89 TRP A N 1
ATOM 668 C CA . TRP A 1 89 ? -3.779 -6.242 -7.747 1.00 85.06 89 TRP A CA 1
ATOM 669 C C . TRP A 1 89 ? -4.543 -5.656 -6.557 1.00 85.06 89 TRP A C 1
ATOM 671 O O . TRP A 1 89 ? -5.463 -6.310 -6.071 1.00 85.06 89 TRP A O 1
ATOM 681 N N . GLU A 1 90 ? -4.197 -4.448 -6.108 1.00 80.00 90 GLU A N 1
ATOM 682 C CA . GLU A 1 90 ? -4.863 -3.750 -5.001 1.00 80.00 90 GLU A CA 1
ATOM 683 C C . GLU A 1 90 ? -6.327 -3.409 -5.329 1.00 80.00 90 GLU A C 1
ATOM 685 O O . GLU A 1 90 ? -7.207 -3.596 -4.484 1.00 80.00 90 GLU A O 1
ATOM 690 N N . GLU A 1 91 ? -6.609 -2.973 -6.560 1.00 81.94 91 GLU A N 1
ATOM 691 C CA . GLU A 1 91 ? -7.970 -2.689 -7.038 1.00 81.94 91 GLU A CA 1
ATOM 692 C C . GLU A 1 91 ? -8.861 -3.939 -7.074 1.00 81.94 91 GLU A C 1
ATOM 694 O O . GLU A 1 91 ? -10.045 -3.865 -6.738 1.00 81.94 91 GLU A O 1
ATOM 699 N N . ASP A 1 92 ? -8.287 -5.092 -7.425 1.00 88.19 92 ASP A N 1
ATOM 700 C CA . ASP A 1 92 ? -8.993 -6.376 -7.499 1.00 88.19 92 ASP A CA 1
ATOM 701 C C . ASP A 1 92 ? -9.273 -7.003 -6.115 1.00 88.19 92 ASP A C 1
ATOM 703 O O . ASP A 1 92 ? -9.965 -8.025 -6.018 1.00 88.19 92 ASP A O 1
ATOM 707 N N . GLN A 1 93 ? -8.747 -6.429 -5.026 1.00 85.88 93 GLN A N 1
ATOM 708 C CA . GLN A 1 93 ? -8.939 -6.981 -3.686 1.00 85.88 93 GLN A CA 1
ATOM 709 C C . GLN A 1 93 ? -10.385 -6.833 -3.186 1.00 85.88 93 GLN A C 1
ATOM 711 O O . GLN A 1 93 ? -11.065 -5.835 -3.462 1.00 85.88 93 GLN A O 1
ATOM 716 N N . PRO A 1 94 ? -10.867 -7.799 -2.378 1.00 91.31 94 PRO A N 1
ATOM 717 C CA . PRO A 1 94 ? -12.207 -7.733 -1.815 1.00 91.31 94 PRO A CA 1
ATOM 718 C C . PRO A 1 94 ? -12.376 -6.504 -0.917 1.00 91.31 94 PRO A C 1
ATOM 720 O O . PRO A 1 94 ? -11.434 -6.054 -0.261 1.00 91.31 94 PRO A O 1
ATOM 723 N N . ASP A 1 95 ? -13.607 -6.002 -0.835 1.00 90.50 95 ASP A N 1
ATOM 724 C CA . ASP A 1 95 ? -13.968 -4.828 -0.032 1.00 90.50 95 ASP A CA 1
ATOM 725 C C . ASP A 1 95 ? -13.465 -4.923 1.414 1.00 90.50 95 ASP A C 1
ATOM 727 O O . ASP A 1 95 ? -12.950 -3.945 1.947 1.00 90.50 95 ASP A O 1
ATOM 731 N N . GLU A 1 96 ? -13.560 -6.104 2.030 1.00 89.00 96 GLU A N 1
ATOM 732 C CA . GLU A 1 96 ? -13.067 -6.363 3.389 1.00 89.00 96 GLU A CA 1
ATOM 733 C C . GLU A 1 96 ? -11.560 -6.098 3.517 1.00 89.00 96 GLU A C 1
ATOM 735 O O . GLU A 1 96 ? -11.125 -5.443 4.464 1.00 89.00 96 GLU A O 1
ATOM 740 N N . TRP A 1 97 ? -10.765 -6.534 2.534 1.00 89.81 97 TRP A N 1
ATOM 741 C CA . TRP A 1 97 ? -9.323 -6.289 2.517 1.00 89.81 97 TRP A CA 1
ATOM 742 C C . TRP A 1 97 ? -9.017 -4.804 2.324 1.00 89.81 97 TRP A C 1
ATOM 744 O O . TRP A 1 97 ? -8.202 -4.247 3.059 1.00 89.81 97 TRP A O 1
ATOM 754 N N . ARG A 1 98 ? -9.704 -4.141 1.383 1.00 90.12 98 ARG A N 1
ATOM 755 C CA . ARG A 1 98 ? -9.487 -2.711 1.100 1.00 90.12 98 ARG A CA 1
ATOM 756 C C . ARG A 1 98 ? -9.840 -1.848 2.307 1.00 90.12 98 ARG A C 1
ATOM 758 O O . ARG A 1 98 ? -9.114 -0.908 2.619 1.00 90.12 98 ARG A O 1
ATOM 765 N N . LYS A 1 99 ? -10.907 -2.197 3.033 1.00 93.25 99 LYS A N 1
ATOM 766 C CA . LYS A 1 99 ? -11.248 -1.549 4.304 1.00 93.25 99 LYS A CA 1
ATOM 767 C C . LYS A 1 99 ? -10.199 -1.810 5.387 1.00 93.25 99 LYS A C 1
ATOM 769 O O . LYS A 1 99 ? -9.854 -0.886 6.112 1.00 93.25 99 LYS A O 1
ATOM 774 N N . GLY A 1 100 ? -9.645 -3.019 5.466 1.00 92.88 100 GLY A N 1
ATOM 775 C CA . GLY A 1 100 ? -8.525 -3.317 6.363 1.00 92.88 100 GLY A CA 1
ATOM 776 C C . GLY A 1 100 ? -7.279 -2.471 6.072 1.00 92.88 100 GLY A C 1
ATOM 777 O O . GLY A 1 100 ? -6.677 -1.928 6.996 1.00 92.88 100 GLY A O 1
ATOM 778 N N . GLN A 1 101 ? -6.919 -2.285 4.798 1.00 92.75 101 GLN A N 1
ATOM 779 C CA . GLN A 1 101 ? -5.810 -1.397 4.419 1.00 92.75 101 GLN A CA 1
ATOM 780 C C . GLN A 1 101 ? -6.115 0.073 4.712 1.00 92.75 101 GLN A C 1
ATOM 782 O O . GLN A 1 101 ? -5.259 0.782 5.235 1.00 92.75 101 GLN A O 1
ATOM 787 N N . ALA A 1 102 ? -7.343 0.523 4.445 1.00 93.94 102 ALA A N 1
ATOM 788 C CA . ALA A 1 102 ? -7.770 1.871 4.802 1.00 93.94 102 ALA A CA 1
ATOM 789 C C . ALA A 1 102 ? -7.657 2.104 6.315 1.00 93.94 102 ALA A C 1
ATOM 791 O O . ALA A 1 102 ? -7.104 3.120 6.729 1.00 93.94 102 ALA A O 1
ATOM 792 N N . LEU A 1 103 ? -8.085 1.138 7.138 1.00 93.19 103 LEU A N 1
ATOM 793 C CA . LEU A 1 103 ? -7.914 1.196 8.588 1.00 93.19 103 LEU A CA 1
ATOM 794 C C . LEU A 1 103 ? -6.437 1.382 8.957 1.00 93.19 103 LEU A C 1
ATOM 796 O O . LEU A 1 103 ? -6.118 2.290 9.718 1.00 93.19 103 LEU A O 1
ATOM 800 N N . LEU A 1 104 ? -5.535 0.581 8.383 1.00 92.81 104 LEU A N 1
ATOM 801 C CA . LEU A 1 104 ? -4.091 0.672 8.631 1.00 92.81 104 LEU A CA 1
ATOM 802 C C . LEU A 1 104 ? -3.501 2.041 8.261 1.00 92.81 104 LEU A C 1
ATOM 804 O O . LEU A 1 104 ? -2.730 2.604 9.039 1.00 92.81 104 LEU A O 1
ATOM 808 N N . SER A 1 105 ? -3.890 2.614 7.121 1.00 92.50 105 SER A N 1
ATOM 809 C CA . SER A 1 105 ? -3.474 3.968 6.734 1.00 92.50 105 SER A CA 1
ATOM 810 C C . SER A 1 105 ? -3.975 5.024 7.721 1.00 92.50 105 SER A C 1
ATOM 812 O O . SER A 1 105 ? -3.213 5.908 8.109 1.00 92.50 105 SER A O 1
ATOM 814 N N . LEU A 1 106 ? -5.219 4.918 8.198 1.00 93.50 106 LEU A N 1
ATOM 815 C CA . LEU A 1 106 ? -5.740 5.828 9.223 1.00 93.50 106 LEU A CA 1
ATOM 816 C C . LEU A 1 106 ? -4.968 5.689 10.547 1.00 93.50 106 LEU A C 1
ATOM 818 O O . LEU A 1 106 ? -4.682 6.699 11.188 1.00 93.50 106 LEU A O 1
ATOM 822 N N . CYS A 1 107 ? -4.530 4.474 10.909 1.00 89.81 107 CYS A N 1
ATOM 823 C CA . CYS A 1 107 ? -3.639 4.252 12.058 1.00 89.81 107 CYS A CA 1
ATOM 824 C C . CYS A 1 107 ? -2.312 5.004 11.893 1.00 89.81 107 CYS A C 1
ATOM 826 O O . CYS A 1 107 ? -1.806 5.616 12.834 1.00 89.81 107 CYS A O 1
ATOM 828 N N . GLN A 1 108 ? -1.728 4.923 10.696 1.00 89.69 108 GLN A N 1
ATOM 829 C CA . GLN A 1 108 ? -0.443 5.535 10.377 1.00 89.69 108 GLN A CA 1
ATOM 830 C C . GLN A 1 108 ? -0.509 7.063 10.474 1.00 89.69 108 GLN A C 1
ATOM 832 O O . GLN A 1 108 ? 0.418 7.680 10.998 1.00 89.69 108 GLN A O 1
ATOM 837 N N . PHE A 1 109 ? -1.609 7.661 10.011 1.00 90.56 109 PHE A N 1
ATOM 838 C CA . PHE A 1 109 ? -1.836 9.107 10.053 1.00 90.56 109 PHE A CA 1
ATOM 839 C C . PHE A 1 109 ? -2.530 9.600 11.336 1.00 90.56 109 PHE A C 1
ATOM 841 O O . PHE A 1 109 ? -2.724 10.804 11.489 1.00 90.56 109 PHE A O 1
ATOM 848 N N . MET A 1 110 ? -2.842 8.695 12.274 1.00 89.69 110 MET A N 1
ATOM 849 C CA . MET A 1 110 ? -3.544 8.959 13.541 1.00 89.69 110 MET A CA 1
ATOM 850 C C . MET A 1 110 ? -4.915 9.636 13.378 1.00 89.69 110 MET A C 1
ATOM 852 O O . MET A 1 110 ? -5.311 10.470 14.196 1.00 89.69 110 MET A O 1
ATOM 856 N N . ASP A 1 111 ? -5.656 9.269 12.336 1.00 92.94 111 ASP A N 1
ATOM 857 C CA . ASP A 1 111 ? -7.013 9.768 12.115 1.00 92.94 111 ASP A CA 1
ATOM 858 C C . ASP A 1 111 ? -8.032 8.909 12.879 1.00 92.94 111 ASP A C 1
ATOM 860 O O . ASP A 1 111 ? -8.633 7.973 12.351 1.00 92.94 111 ASP A O 1
ATOM 864 N N . LEU A 1 112 ? -8.166 9.212 14.172 1.00 90.44 112 LEU A N 1
ATOM 865 C CA . LEU A 1 112 ? -9.009 8.484 15.125 1.00 90.44 112 LEU A CA 1
ATOM 866 C C . LEU A 1 112 ? -10.487 8.440 14.715 1.00 90.44 112 LEU A C 1
ATOM 868 O O . LEU A 1 112 ? -11.109 7.385 14.794 1.00 90.44 112 LEU A O 1
ATOM 872 N N . GLU A 1 113 ? -11.048 9.570 14.281 1.00 93.38 113 GLU A N 1
ATOM 873 C CA . GLU A 1 113 ? -12.482 9.695 13.985 1.00 93.38 113 GLU A CA 1
ATOM 874 C C . GLU A 1 113 ? -12.873 8.828 12.784 1.00 93.38 113 GLU A C 1
ATOM 876 O O . GLU A 1 113 ? -13.782 7.999 12.879 1.00 93.38 113 GLU A O 1
ATOM 881 N N . ALA A 1 114 ? -12.135 8.947 11.677 1.00 93.94 114 ALA A N 1
ATOM 882 C CA . ALA A 1 114 ? -12.386 8.141 10.488 1.00 93.94 114 ALA A CA 1
ATOM 883 C C . ALA A 1 114 ? -12.173 6.642 10.754 1.00 93.94 114 ALA A C 1
ATOM 885 O O . ALA A 1 114 ? -12.874 5.790 10.202 1.00 93.94 114 ALA A O 1
ATOM 886 N N . ALA A 1 115 ? -11.213 6.305 11.615 1.00 92.06 115 ALA A N 1
ATOM 887 C CA . ALA A 1 115 ? -10.908 4.923 11.931 1.00 92.06 115 ALA A CA 1
ATOM 888 C C . ALA A 1 115 ? -11.970 4.282 12.845 1.00 92.06 115 ALA A C 1
ATOM 890 O O . ALA A 1 115 ? -12.338 3.125 12.634 1.00 92.06 115 ALA A O 1
ATOM 891 N N . GLU A 1 116 ? -12.538 5.033 13.795 1.00 93.06 116 GLU A N 1
ATOM 892 C CA . GLU A 1 116 ? -13.708 4.599 14.569 1.00 93.06 116 GLU A CA 1
ATOM 893 C C . GLU A 1 116 ? -14.917 4.305 13.678 1.00 93.06 116 GLU A C 1
ATOM 895 O O . GLU A 1 116 ? -15.635 3.328 13.907 1.00 93.06 116 GLU A O 1
ATOM 900 N N . ASP A 1 117 ? -15.160 5.138 12.667 1.00 94.56 117 ASP A N 1
ATOM 901 C CA . ASP A 1 117 ? -16.261 4.927 11.731 1.00 94.56 117 ASP A CA 1
ATOM 902 C C . ASP A 1 117 ? -16.069 3.648 10.913 1.00 94.56 117 ASP A C 1
ATOM 904 O O . ASP A 1 117 ? -17.003 2.851 10.800 1.00 94.56 117 ASP A O 1
ATOM 908 N N . LEU A 1 118 ? -14.844 3.369 10.458 1.00 93.81 118 LEU A N 1
ATOM 909 C CA . LEU A 1 118 ? -14.526 2.114 9.777 1.00 93.81 118 LEU A CA 1
ATOM 910 C C . LEU A 1 118 ? -14.727 0.886 10.682 1.00 93.81 118 LEU A C 1
ATOM 912 O O . LEU A 1 118 ? -15.259 -0.133 10.243 1.00 93.81 118 LEU A O 1
ATOM 916 N N . LEU A 1 119 ? -14.355 0.974 11.962 1.00 93.06 119 LEU A N 1
ATOM 917 C CA . LEU A 1 119 ? -14.566 -0.113 12.925 1.00 93.06 119 LEU A CA 1
ATOM 918 C C . LEU A 1 119 ? -16.058 -0.375 13.186 1.00 93.06 119 LEU A C 1
ATOM 920 O O . LEU A 1 119 ? -16.470 -1.532 13.295 1.00 93.06 119 LEU A O 1
ATOM 924 N N . LYS A 1 120 ? -16.901 0.668 13.215 1.00 94.06 120 LYS A N 1
ATOM 925 C CA . LYS A 1 120 ? -18.368 0.519 13.334 1.00 94.06 120 LYS A CA 1
ATOM 926 C C . LYS A 1 120 ? -18.980 -0.219 12.140 1.00 94.06 120 LYS A C 1
ATOM 928 O O . LYS A 1 120 ? -20.020 -0.859 12.297 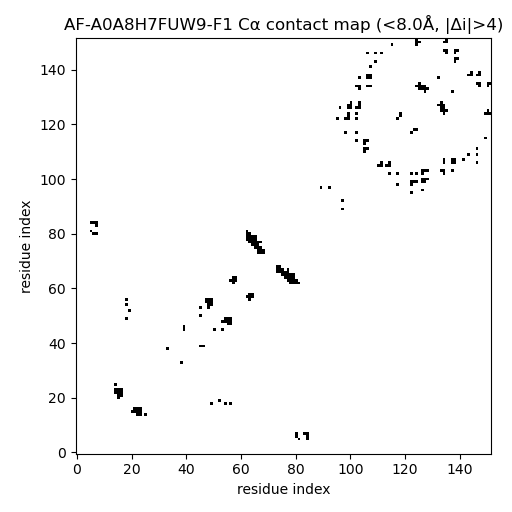1.00 94.06 120 LYS A O 1
ATOM 933 N N . GLU A 1 121 ? -18.344 -0.169 10.970 1.00 93.31 121 GLU A N 1
ATOM 934 C CA . GLU A 1 121 ? -18.749 -0.939 9.788 1.00 93.31 121 GLU A CA 1
ATOM 935 C C . GLU A 1 121 ? -18.378 -2.433 9.861 1.00 93.31 121 GLU A C 1
ATOM 937 O O . GLU A 1 121 ? -18.750 -3.194 8.966 1.00 93.31 121 GLU A O 1
ATOM 942 N N . GLY A 1 122 ? -17.686 -2.874 10.919 1.00 91.56 122 GLY A N 1
ATOM 943 C CA . GLY A 1 122 ? -17.322 -4.276 11.142 1.00 91.56 122 GLY A CA 1
ATOM 944 C C . GLY A 1 122 ? -15.990 -4.694 10.518 1.00 91.56 122 GLY A C 1
ATOM 945 O O . GLY A 1 122 ? -15.778 -5.882 10.284 1.00 91.56 122 GLY A O 1
ATOM 946 N N . VAL A 1 123 ? -15.106 -3.737 10.230 1.00 94.62 123 VAL A N 1
ATOM 947 C CA . VAL A 1 123 ? -13.736 -4.017 9.774 1.00 94.62 123 VAL A CA 1
ATOM 948 C C . VAL A 1 123 ? -12.948 -4.706 10.887 1.00 94.62 123 VAL A C 1
ATOM 950 O O . VAL A 1 123 ? -13.073 -4.340 12.053 1.00 94.62 123 VAL A O 1
ATOM 953 N N . ASP A 1 124 ? -12.128 -5.698 10.533 1.00 92.19 124 ASP A N 1
ATOM 954 C CA . ASP A 1 124 ? -11.276 -6.394 11.500 1.00 92.19 124 ASP A CA 1
ATOM 955 C C . ASP A 1 124 ? -10.148 -5.464 11.996 1.00 92.19 124 ASP A C 1
ATOM 957 O O . ASP A 1 124 ? -9.282 -5.093 11.189 1.00 92.19 124 ASP A O 1
ATOM 961 N N . PRO A 1 125 ? -10.095 -5.110 13.298 1.00 91.38 125 PRO A N 1
ATOM 962 C CA . PRO A 1 125 ? -9.010 -4.303 13.863 1.00 91.38 125 PRO A CA 1
ATOM 963 C C . PRO A 1 125 ? -7.638 -4.990 13.776 1.00 91.38 125 PRO A C 1
ATOM 965 O O . PRO A 1 125 ? -6.606 -4.324 13.859 1.00 91.38 125 PRO A O 1
ATOM 968 N N . ASN A 1 126 ? -7.610 -6.312 13.567 1.00 91.94 126 ASN A N 1
ATOM 969 C CA . ASN A 1 126 ? -6.387 -7.097 13.392 1.00 91.94 126 ASN A CA 1
ATOM 970 C C . ASN A 1 126 ? -5.930 -7.194 11.932 1.00 91.94 126 ASN A C 1
ATOM 972 O O . ASN A 1 126 ? -5.020 -7.972 11.630 1.00 91.94 126 ASN A O 1
ATOM 976 N N . SER A 1 127 ? 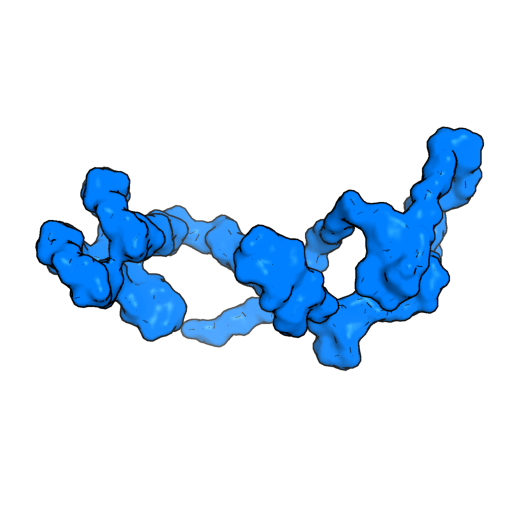-6.529 -6.406 11.033 1.00 92.06 127 SER A N 1
ATOM 977 C CA . SER A 1 127 ? -6.029 -6.243 9.667 1.00 92.06 127 SER A CA 1
ATOM 978 C C . SER A 1 127 ? -4.531 -5.926 9.683 1.00 92.06 127 SER A C 1
ATOM 980 O O . SER A 1 127 ? -4.046 -5.191 10.549 1.00 92.06 127 SER A O 1
ATOM 982 N N . ALA A 1 128 ? -3.793 -6.503 8.733 1.00 91.25 128 ALA A N 1
ATOM 983 C CA . ALA A 1 128 ? -2.339 -6.418 8.690 1.00 91.25 128 ALA A CA 1
ATOM 984 C C . ALA A 1 128 ? -1.809 -6.079 7.291 1.00 91.25 128 ALA A C 1
ATOM 986 O O . ALA A 1 128 ? -2.402 -6.449 6.272 1.00 91.25 128 ALA A O 1
ATOM 987 N N . TYR A 1 129 ? -0.663 -5.402 7.260 1.00 87.00 129 TYR A N 1
ATOM 988 C CA . TYR A 1 129 ? 0.176 -5.256 6.078 1.00 87.00 129 TYR A CA 1
ATOM 989 C C . TYR A 1 129 ? 0.771 -6.610 5.662 1.00 87.00 129 TYR A C 1
ATOM 991 O O . TYR A 1 129 ? 0.708 -7.606 6.390 1.00 87.00 129 TYR A O 1
ATOM 999 N N . SER A 1 130 ? 1.393 -6.651 4.483 1.00 83.75 130 SER A N 1
ATOM 1000 C CA . SER A 1 130 ? 2.028 -7.859 3.936 1.00 83.75 130 SER A CA 1
ATOM 1001 C C . SER A 1 130 ? 3.176 -8.408 4.795 1.00 83.75 130 SER A C 1
ATOM 1003 O O . SER A 1 130 ? 3.482 -9.598 4.718 1.00 83.75 130 SER A O 1
ATOM 1005 N N . ASP A 1 131 ? 3.786 -7.573 5.636 1.00 85.69 131 ASP A N 1
ATOM 1006 C CA . ASP A 1 131 ? 4.840 -7.931 6.589 1.00 85.69 131 ASP A CA 1
ATOM 1007 C C . ASP A 1 131 ? 4.308 -8.368 7.970 1.00 85.69 131 ASP A C 1
ATOM 1009 O O . ASP A 1 131 ? 5.086 -8.771 8.838 1.00 85.69 131 ASP A O 1
ATOM 1013 N N . GLY A 1 132 ? 2.986 -8.332 8.170 1.00 89.94 132 GLY A N 1
ATOM 1014 C CA . GLY A 1 132 ? 2.319 -8.685 9.421 1.00 89.94 132 GLY A CA 1
ATOM 1015 C C . GLY A 1 132 ? 2.172 -7.535 10.420 1.00 89.94 132 GLY A C 1
ATOM 1016 O O . GLY A 1 132 ? 1.662 -7.766 11.519 1.00 89.94 132 GLY A O 1
ATOM 1017 N N . MET A 1 133 ? 2.582 -6.307 10.082 1.00 90.94 133 MET A N 1
ATOM 1018 C CA . MET A 1 133 ? 2.300 -5.145 10.926 1.00 90.94 133 MET A CA 1
ATOM 1019 C C . MET A 1 133 ? 0.804 -4.820 10.930 1.00 90.94 133 MET A C 1
ATOM 1021 O O . MET A 1 133 ? 0.139 -4.884 9.904 1.00 90.94 133 MET A O 1
ATOM 1025 N N . THR A 1 134 ? 0.280 -4.435 12.090 1.00 93.19 134 THR A N 1
ATOM 1026 C CA . THR A 1 134 ? -1.152 -4.179 12.332 1.00 93.19 134 THR A CA 1
ATOM 1027 C C . THR A 1 134 ? -1.367 -2.749 12.815 1.00 93.19 134 THR A C 1
ATOM 1029 O O . THR A 1 134 ? -0.406 -2.049 13.149 1.00 93.19 134 THR A O 1
ATOM 1032 N N . GLY A 1 135 ? -2.630 -2.336 12.948 1.00 90.38 135 GLY A N 1
ATOM 1033 C CA . GLY A 1 135 ? -2.981 -1.034 13.519 1.00 90.38 135 GLY A CA 1
ATOM 1034 C C . GLY A 1 135 ? -2.404 -0.819 14.921 1.00 90.38 135 GLY A C 1
ATOM 1035 O O . GLY A 1 135 ? -1.933 0.273 15.236 1.00 90.38 135 GLY A O 1
ATOM 1036 N N . LEU A 1 136 ? -2.318 -1.883 15.727 1.00 91.62 136 LEU A N 1
ATOM 1037 C CA . LEU A 1 136 ? -1.713 -1.834 17.060 1.00 91.62 136 LEU A CA 1
ATOM 1038 C C . LEU A 1 136 ? -0.196 -1.581 17.018 1.00 91.62 136 LEU A C 1
ATOM 1040 O O . LEU A 1 136 ? 0.328 -0.853 17.860 1.00 91.62 136 LEU A O 1
ATOM 1044 N N . HIS A 1 137 ? 0.514 -2.134 16.028 1.00 92.00 137 HIS A N 1
ATOM 1045 C CA . HIS A 1 137 ? 1.933 -1.822 15.829 1.00 92.00 137 HIS A CA 1
ATOM 1046 C C . HIS A 1 137 ? 2.123 -0.335 15.502 1.00 92.00 137 HIS A C 1
ATOM 1048 O O . HIS A 1 137 ? 3.006 0.306 16.069 1.00 92.00 137 HIS A O 1
ATOM 1054 N N . MET A 1 138 ? 1.255 0.231 14.657 1.00 91.12 138 MET A N 1
ATOM 1055 C CA . MET A 1 138 ? 1.275 1.661 14.327 1.00 91.12 138 MET A CA 1
ATOM 1056 C C . MET A 1 138 ? 0.955 2.531 15.550 1.00 91.12 138 MET A C 1
ATOM 1058 O O . MET A 1 138 ? 1.652 3.512 15.800 1.00 91.12 138 MET A O 1
ATOM 1062 N N . ALA A 1 139 ? -0.031 2.137 16.365 1.00 90.19 139 ALA A N 1
ATOM 1063 C CA . ALA A 1 139 ? -0.362 2.823 17.615 1.00 90.19 139 ALA A CA 1
ATOM 1064 C C . ALA A 1 139 ? 0.845 2.899 18.563 1.00 90.19 139 ALA A C 1
ATOM 1066 O O . ALA A 1 139 ? 1.128 3.952 19.132 1.00 90.19 139 ALA A O 1
ATOM 1067 N N . ALA A 1 140 ? 1.577 1.788 18.701 1.00 90.94 140 ALA A N 1
ATOM 1068 C CA . ALA A 1 140 ? 2.759 1.709 19.551 1.00 90.94 140 ALA A CA 1
ATOM 1069 C C . ALA A 1 140 ? 3.925 2.562 19.024 1.00 90.94 140 ALA A C 1
ATOM 1071 O O . ALA A 1 140 ? 4.618 3.195 19.817 1.00 90.94 140 ALA A O 1
ATOM 1072 N N . LEU A 1 141 ? 4.137 2.601 17.703 1.00 90.75 141 LEU A N 1
ATOM 1073 C CA . LEU A 1 141 ? 5.177 3.430 17.080 1.00 90.75 141 LEU A CA 1
ATOM 1074 C C . LEU A 1 141 ? 4.899 4.934 17.226 1.00 90.75 141 LEU A C 1
ATOM 1076 O O . LEU A 1 141 ? 5.843 5.713 17.346 1.00 90.75 141 LEU A O 1
ATOM 1080 N N . ASN A 1 142 ? 3.623 5.323 17.246 1.00 87.12 142 ASN A N 1
ATOM 1081 C CA . ASN A 1 142 ? 3.179 6.715 17.315 1.00 87.12 142 ASN A CA 1
ATOM 1082 C C . ASN A 1 142 ? 2.848 7.209 18.741 1.00 87.12 142 ASN A C 1
ATOM 1084 O O . ASN A 1 142 ? 2.440 8.357 18.892 1.00 87.12 142 ASN A O 1
ATOM 1088 N N . ASP A 1 143 ? 3.010 6.374 19.777 1.00 89.44 143 ASP A N 1
ATOM 1089 C CA . ASP A 1 143 ? 2.602 6.665 21.170 1.00 89.44 143 ASP A CA 1
ATOM 1090 C C . ASP A 1 143 ? 1.111 7.063 21.300 1.00 89.44 143 ASP A C 1
ATOM 1092 O O . ASP A 1 143 ? 0.715 7.915 22.097 1.00 89.44 143 ASP A O 1
ATOM 1096 N N . ALA A 1 144 ? 0.255 6.440 20.484 1.00 87.00 144 ALA A N 1
ATOM 1097 C CA . ALA A 1 144 ? -1.167 6.759 20.378 1.00 87.00 144 ALA A CA 1
ATOM 1098 C C . ALA A 1 144 ? -2.015 5.820 21.256 1.00 87.00 144 ALA A C 1
ATOM 1100 O O . ALA A 1 144 ? -2.606 4.850 20.776 1.00 87.00 144 ALA A O 1
ATOM 1101 N N . ALA A 1 145 ? -2.084 6.105 22.560 1.00 87.88 145 ALA A N 1
ATOM 1102 C CA . ALA A 1 145 ? -2.811 5.279 23.535 1.00 87.88 145 ALA A CA 1
ATOM 1103 C C . ALA A 1 145 ? -4.318 5.144 23.237 1.00 87.88 145 ALA A C 1
ATOM 1105 O O . ALA A 1 145 ? -4.899 4.068 23.422 1.00 87.88 145 ALA A O 1
ATOM 1106 N N . ASP A 1 146 ? -4.939 6.214 22.739 1.00 88.81 146 ASP A N 1
ATOM 1107 C CA . ASP A 1 146 ? -6.350 6.210 22.340 1.00 88.81 146 ASP A CA 1
ATOM 1108 C C . ASP A 1 146 ? -6.578 5.228 21.184 1.00 88.81 146 ASP A C 1
ATOM 1110 O O . ASP A 1 146 ? -7.526 4.444 21.196 1.00 88.81 146 ASP A O 1
ATOM 1114 N N . TRP A 1 147 ? -5.634 5.175 20.241 1.00 84.38 147 TRP A N 1
ATOM 1115 C CA . TRP A 1 147 ? -5.700 4.258 19.111 1.00 84.38 147 TRP A CA 1
ATOM 1116 C C . TRP A 1 147 ? -5.420 2.805 19.500 1.00 84.38 147 TRP A C 1
ATOM 1118 O O . TRP A 1 147 ? -6.119 1.889 19.065 1.00 84.38 147 TRP A O 1
ATOM 1128 N N . ALA A 1 148 ? -4.451 2.586 20.390 1.00 85.31 148 ALA A N 1
ATOM 1129 C CA . ALA A 1 148 ? -4.193 1.264 20.950 1.00 85.31 148 ALA A CA 1
ATOM 1130 C C . ALA A 1 148 ? -5.440 0.693 21.641 1.00 85.31 148 ALA A C 1
ATOM 1132 O O . ALA A 1 148 ? -5.680 -0.506 21.573 1.00 85.31 148 ALA A O 1
ATOM 1133 N N . SER A 1 149 ? -6.258 1.553 22.254 1.00 87.06 149 SER A N 1
ATOM 1134 C CA . SER A 1 149 ? -7.506 1.153 22.908 1.00 87.06 149 SER A CA 1
ATOM 1135 C C . SER A 1 149 ? -8.602 0.725 21.930 1.00 87.06 149 SER A C 1
ATOM 1137 O O . SER A 1 149 ? -9.447 -0.084 22.298 1.00 87.06 149 SER A O 1
ATOM 1139 N N . LEU A 1 150 ? -8.580 1.239 20.698 1.00 82.25 150 LEU A N 1
ATOM 1140 C CA . LEU A 1 150 ? -9.544 0.913 19.643 1.00 82.25 150 LEU A CA 1
ATOM 1141 C C . LEU A 1 150 ? -9.187 -0.369 18.880 1.00 82.25 150 LEU A C 1
ATOM 1143 O O . LEU A 1 150 ? -10.075 -1.041 18.365 1.00 82.25 150 LEU A O 1
ATOM 1147 N N . CYS A 1 151 ? -7.899 -0.714 18.821 1.00 73.75 151 CYS A N 1
ATOM 1148 C CA . CYS A 1 151 ? -7.400 -1.897 18.113 1.00 73.75 151 CYS A CA 1
ATOM 1149 C C . CYS A 1 151 ? -7.282 -3.165 18.984 1.00 73.75 151 CYS A C 1
ATOM 1151 O O . CYS A 1 151 ? -6.786 -4.178 18.489 1.00 73.75 151 CYS A O 1
ATOM 1153 N N . MET A 1 152 ? -7.659 -3.105 20.268 1.00 73.19 152 MET A N 1
ATOM 1154 C CA . MET A 1 152 ? -7.702 -4.259 21.187 1.00 73.19 152 MET A CA 1
ATOM 1155 C C . MET A 1 152 ? -9.010 -5.039 21.066 1.00 73.19 152 MET A C 1
ATOM 1157 O O . MET A 1 152 ? -8.940 -6.286 21.151 1.00 73.19 152 MET A O 1
#

Foldseek 3Di:
DDDDDFFDDDDDDDQADQPPRHGNPPDDPPDPDPPPVVVCVVDVLQVQADPPPRHGCADPVRFNWDWDQDPVGIDGRDRVRVVVRVVVVLVPDDPLLVLLVVLQVCLQVVVVVVNVVSVVVVRQQCRADPVSDGSCNSCVVVVPPVSVVVSD

pLDDT: mean 73.04, std 19.54, range [34.78, 94.62]

Sequence (152 aa):
MPLPEPRPDNYSTEDDCAICFDKLFIPSTTDEGPSFDEYDRASPSNRSKCPLCRASPLDPSGALIVDVTNEGGFSGGIDLGAVFEQERWEEDQPDEWRKGQALLSLCQFMDLEAAEDLLKEGVDPNSAYSDGMTGLHMAALNDAADWASLCM

Solvent-accessible surface area (backbone atoms only — n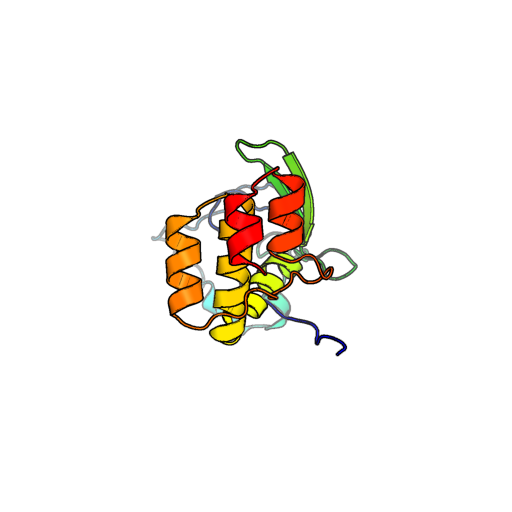ot comparable to full-atom values): 9539 Å² total; per-residue (Å²): 131,91,81,82,87,76,80,86,86,91,85,93,92,68,70,50,35,96,85,75,73,44,74,52,82,73,77,58,98,82,63,89,57,81,52,73,70,59,68,48,71,75,38,78,86,50,76,69,28,41,92,83,81,60,45,59,72,42,49,99,88,65,44,35,64,42,71,49,77,54,100,94,44,81,48,68,76,40,44,53,52,60,50,57,33,50,53,53,52,61,71,71,48,54,68,71,56,52,48,24,51,50,42,39,53,27,37,69,71,64,40,60,69,68,36,53,54,47,46,75,74,66,47,58,53,78,33,57,49,99,87,65,53,30,31,45,54,36,14,64,76,67,72,34,66,74,52,38,67,71,41,108

Nearest PDB structures (foldseek):
  3hg0-assembly1_D  TM=9.327E-01  e=3.668E-02  synthetic construct
  5gik-assembly1_A  TM=9.136E-01  e=3.437E-02  Homo sapiens
  5mlb-assembly1_B  TM=9.356E-01  e=6.164E-02  synthetic construct
  6mok-assembly1_A-2  TM=9.372E-01  e=6.577E-02  synthetic construct
  4hrl-assembly1_A  TM=9.559E-01  e=1.259E-01  synthetic construct

Secondary structure (DSSP, 8-state):
-PPPP---------SB-TTT--B-----TT---S-HHHHHHT-GGGTTS-TTT---SS-TTS--EEEEEETTEEEEEEEHHHHHHHHHHHHTS-HHHHHHHHHHHHHHHT-HHHHHHHHHTT--TT-B-TTS-BHHHHHHHTT-HHHHHH--

Mean predicted aligned error: 14.4 Å